Protein AF-A0A2V9Q3F1-F1 (afdb_monomer_lite)

Secondary structure (DSSP, 8-state):
---SEE--S-SPPPPGGGGTTT-HHHHHHHHHTTTTTSSEEHHHHHHHHHHHTTS-HHHHHHHHHHTT--HHHHHHHHHHHHHHHHHHHT-

pLDDT: mean 89.3, std 10.87, range [45.94, 98.5]

Structure (mmCIF, N/CA/C/O backbone):
data_AF-A0A2V9Q3F1-F1
#
_entry.id   AF-A0A2V9Q3F1-F1
#
loop_
_atom_site.group_PDB
_atom_site.id
_atom_site.type_symbol
_atom_site.label_atom_id
_atom_site.label_alt_id
_atom_site.label_comp_id
_atom_site.label_asym_id
_atom_site.label_entity_id
_atom_site.label_seq_id
_atom_site.pdbx_PDB_ins_code
_atom_site.Cartn_x
_atom_site.Cartn_y
_atom_site.Cartn_z
_atom_site.occupancy
_atom_site.B_iso_or_equiv
_atom_site.auth_seq_id
_atom_site.auth_comp_id
_atom_site.auth_asym_id
_atom_site.auth_atom_id
_atom_site.pdbx_PDB_model_num
ATOM 1 N N . MET A 1 1 ? 16.035 5.906 -20.712 1.00 45.94 1 MET A N 1
ATOM 2 C CA . MET A 1 1 ? 15.634 4.487 -20.745 1.00 45.94 1 MET A CA 1
ATOM 3 C C . MET A 1 1 ? 14.845 4.252 -19.473 1.00 45.94 1 MET A C 1
ATOM 5 O O . MET A 1 1 ? 15.420 4.439 -18.410 1.00 45.94 1 MET A O 1
ATOM 9 N N . HIS A 1 2 ? 13.529 4.051 -19.562 1.00 57.41 2 HIS A N 1
ATOM 10 C CA . HIS A 1 2 ? 12.736 3.722 -18.375 1.00 57.41 2 HIS A CA 1
ATOM 11 C C . HIS A 1 2 ? 13.048 2.273 -18.023 1.00 57.41 2 HIS A C 1
ATOM 13 O O . HIS A 1 2 ? 13.066 1.439 -18.921 1.00 57.41 2 HIS A O 1
ATOM 19 N N . ASP A 1 3 ? 13.364 2.011 -16.759 1.00 74.31 3 ASP A N 1
ATOM 20 C CA . ASP A 1 3 ? 13.565 0.649 -16.279 1.00 74.31 3 ASP A CA 1
ATOM 21 C C . ASP A 1 3 ? 12.255 -0.125 -16.485 1.00 74.31 3 ASP A C 1
ATOM 23 O O . ASP A 1 3 ? 11.186 0.332 -16.060 1.00 74.31 3 ASP A O 1
ATOM 27 N N . ASP A 1 4 ? 12.320 -1.252 -17.196 1.00 90.31 4 ASP A N 1
ATOM 28 C CA . ASP A 1 4 ? 11.141 -2.058 -17.546 1.00 90.31 4 ASP A CA 1
ATOM 29 C C . ASP A 1 4 ? 10.518 -2.724 -16.308 1.00 90.31 4 ASP A C 1
ATOM 31 O O . ASP A 1 4 ? 9.404 -3.254 -16.369 1.00 90.31 4 ASP A O 1
ATOM 35 N N . TYR A 1 5 ? 11.211 -2.650 -15.168 1.00 93.88 5 TYR A N 1
ATOM 36 C CA . TYR A 1 5 ? 10.850 -3.277 -13.909 1.00 93.88 5 TYR A CA 1
ATOM 37 C C . TYR A 1 5 ? 10.893 -2.288 -12.741 1.00 93.88 5 TYR A C 1
ATOM 39 O O . TYR A 1 5 ? 11.565 -1.258 -12.779 1.00 93.88 5 TYR A O 1
ATOM 47 N N . ILE A 1 6 ? 10.154 -2.610 -11.682 1.00 92.38 6 ILE A N 1
ATOM 48 C CA . ILE A 1 6 ? 10.193 -1.909 -10.402 1.00 92.38 6 ILE A CA 1
ATOM 49 C C . ILE A 1 6 ? 10.399 -2.896 -9.255 1.00 92.38 6 ILE A C 1
ATOM 51 O O . ILE A 1 6 ? 9.980 -4.054 -9.316 1.00 92.38 6 ILE A O 1
ATOM 55 N N . ASP A 1 7 ? 10.979 -2.384 -8.176 1.00 92.12 7 ASP A N 1
ATOM 56 C CA . ASP A 1 7 ? 11.125 -3.080 -6.906 1.00 92.12 7 ASP A CA 1
ATOM 57 C C . ASP A 1 7 ? 10.287 -2.376 -5.838 1.00 92.12 7 ASP A C 1
ATOM 59 O O . ASP A 1 7 ? 10.474 -1.192 -5.551 1.00 92.12 7 ASP A O 1
ATOM 63 N N . LEU A 1 8 ? 9.389 -3.117 -5.201 1.00 89.31 8 LEU A N 1
ATOM 64 C CA . LEU A 1 8 ? 8.655 -2.658 -4.033 1.00 89.31 8 LEU A CA 1
ATOM 65 C C . LEU A 1 8 ? 9.508 -2.816 -2.769 1.00 89.31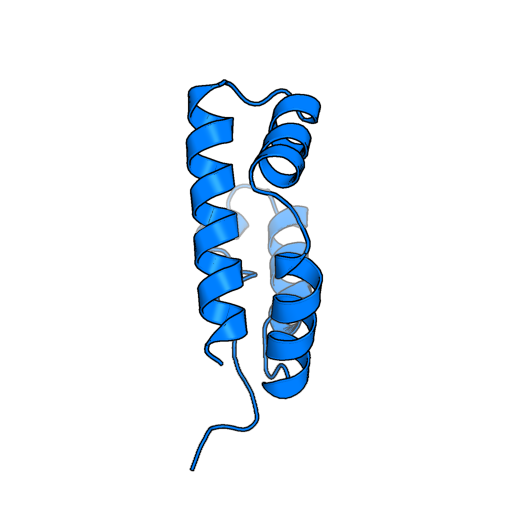 8 LEU A C 1
ATOM 67 O O . LEU A 1 8 ? 10.390 -3.669 -2.661 1.00 89.31 8 LEU A O 1
ATOM 71 N N . ASN A 1 9 ? 9.212 -1.985 -1.770 1.00 84.62 9 ASN A N 1
ATOM 72 C CA . ASN A 1 9 ? 9.899 -1.994 -0.475 1.00 84.62 9 ASN A CA 1
ATOM 73 C C . ASN A 1 9 ? 9.319 -3.035 0.512 1.00 84.62 9 ASN A C 1
ATOM 75 O O . ASN A 1 9 ? 9.630 -3.002 1.699 1.00 84.62 9 ASN A O 1
ATOM 79 N N . PHE A 1 10 ? 8.436 -3.926 0.051 1.00 82.06 10 PHE A N 1
ATOM 80 C CA . PHE A 1 10 ? 7.820 -4.982 0.856 1.00 82.06 10 PHE A CA 1
ATOM 81 C C . PHE A 1 10 ? 7.962 -6.337 0.144 1.00 82.06 10 PHE A C 1
ATOM 83 O O . PHE A 1 10 ? 7.782 -6.375 -1.073 1.00 82.06 10 PHE A O 1
ATOM 90 N N . PRO A 1 11 ? 8.239 -7.438 0.864 1.00 77.12 11 PRO A N 1
ATOM 91 C CA . PRO A 1 11 ? 8.500 -7.509 2.303 1.00 77.12 11 PRO A CA 1
ATOM 92 C C . PRO A 1 11 ? 9.905 -7.005 2.650 1.00 77.12 11 PRO A C 1
ATOM 94 O O . PRO A 1 11 ? 10.871 -7.236 1.918 1.00 77.12 11 PRO A O 1
ATOM 97 N N . LYS A 1 12 ? 10.021 -6.282 3.770 1.00 76.31 12 LYS A N 1
ATOM 98 C CA . LYS A 1 12 ? 11.321 -5.813 4.264 1.00 76.31 12 LYS A CA 1
ATOM 99 C C . LYS A 1 12 ? 12.114 -6.995 4.804 1.00 76.31 12 LYS A C 1
ATOM 101 O O . LYS A 1 12 ? 11.545 -7.919 5.375 1.00 76.31 12 LYS A O 1
ATOM 106 N N . CYS A 1 13 ? 13.433 -6.950 4.631 1.00 73.06 13 CYS A N 1
ATOM 107 C CA . CYS A 1 13 ? 14.306 -7.914 5.287 1.00 73.06 13 CYS A CA 1
ATOM 108 C C . CYS A 1 13 ? 14.126 -7.776 6.808 1.00 73.06 13 CYS A C 1
ATOM 110 O O . CYS A 1 13 ? 14.358 -6.670 7.308 1.00 73.06 13 CYS A O 1
ATOM 112 N N . PRO A 1 14 ? 13.724 -8.841 7.523 1.00 74.31 14 PRO A N 1
ATOM 113 C CA . PRO A 1 14 ? 13.643 -8.789 8.974 1.00 74.31 14 PRO A CA 1
ATOM 114 C C . PRO A 1 14 ? 15.045 -8.535 9.561 1.00 74.31 14 PRO A C 1
ATOM 116 O O . PRO A 1 14 ? 16.041 -9.017 8.996 1.00 74.31 14 PRO A O 1
ATOM 119 N N . PRO A 1 15 ? 15.167 -7.745 10.641 1.00 79.81 15 PRO A N 1
ATOM 120 C CA . PRO A 1 15 ? 16.422 -7.569 11.356 1.00 79.81 15 PRO A CA 1
ATOM 121 C C . PRO A 1 15 ? 16.880 -8.899 11.966 1.00 79.81 15 PRO A C 1
ATOM 123 O O . PRO A 1 15 ? 16.075 -9.723 12.387 1.00 79.81 15 PRO A O 1
ATOM 126 N N . LEU A 1 16 ? 18.198 -9.099 12.062 1.00 77.75 16 LEU A N 1
ATOM 127 C CA . LEU A 1 16 ? 18.762 -10.324 12.645 1.00 77.75 16 LEU A CA 1
ATOM 128 C C . LEU A 1 16 ? 18.378 -10.528 14.121 1.00 77.75 16 LEU A C 1
ATOM 130 O O . LEU A 1 16 ? 18.481 -11.647 14.603 1.00 77.75 16 LEU A O 1
ATOM 134 N N . SER A 1 17 ? 17.932 -9.488 14.835 1.00 75.81 17 SER A N 1
ATOM 135 C CA . SER A 1 17 ? 17.452 -9.596 16.219 1.00 75.81 17 SER A CA 1
ATOM 136 C C . SER A 1 17 ? 16.209 -10.480 16.356 1.00 75.81 17 SER A C 1
ATOM 138 O O . SER A 1 17 ? 16.146 -11.258 17.301 1.00 75.81 17 SER A O 1
ATOM 140 N N . GLU A 1 18 ? 15.282 -10.445 15.390 1.00 70.00 18 GLU A N 1
ATOM 141 C CA . GLU A 1 18 ? 14.058 -11.273 15.396 1.00 70.00 18 GLU A CA 1
ATOM 142 C C . GLU A 1 18 ? 14.374 -12.781 15.398 1.00 70.00 18 GLU A C 1
ATOM 144 O O . GLU A 1 18 ? 13.619 -13.586 15.938 1.00 70.00 18 GLU A O 1
ATOM 149 N N . LEU A 1 19 ? 15.536 -13.178 14.863 1.00 67.69 19 LEU A N 1
ATOM 150 C CA . LEU A 1 19 ? 16.033 -14.556 14.920 1.00 67.69 19 LEU A CA 1
ATOM 151 C C . LEU A 1 19 ? 16.258 -15.033 16.371 1.00 67.69 19 LEU A C 1
ATOM 153 O O . LEU A 1 19 ? 16.087 -16.210 16.676 1.00 67.69 19 LEU A O 1
ATOM 157 N N . PHE A 1 20 ? 16.650 -14.126 17.269 1.00 70.06 20 PHE A N 1
ATOM 158 C CA . PHE A 1 20 ? 16.995 -14.440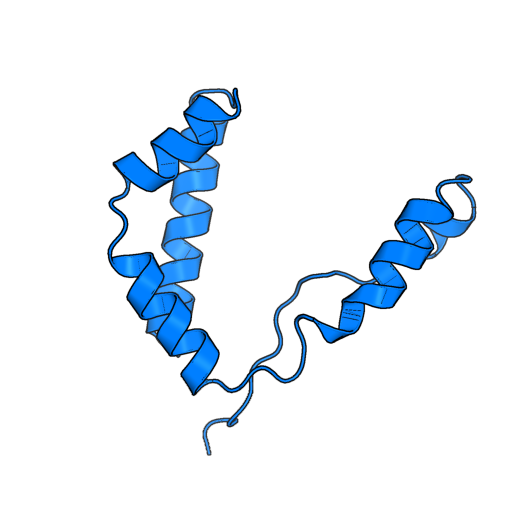 18.658 1.00 70.06 20 PHE A CA 1
ATOM 159 C C . PHE A 1 20 ? 15.802 -14.335 19.621 1.00 70.06 20 PHE A C 1
ATOM 161 O O . PHE A 1 20 ? 15.881 -14.850 20.734 1.00 70.06 20 PHE A O 1
ATOM 168 N N . GLU A 1 21 ? 14.687 -13.735 19.195 1.00 72.44 21 GLU A N 1
ATOM 169 C CA . GLU A 1 21 ? 13.465 -13.545 19.999 1.00 72.44 21 GLU A CA 1
ATOM 170 C C . GLU A 1 21 ? 12.506 -14.754 19.955 1.00 72.44 21 GLU A C 1
ATOM 172 O O . GLU A 1 21 ? 11.377 -14.687 20.428 1.00 72.44 21 GLU A O 1
ATOM 177 N N . PHE A 1 22 ? 12.960 -15.895 19.425 1.00 65.81 22 PHE A N 1
ATOM 178 C CA . PHE A 1 22 ? 12.180 -17.128 19.239 1.00 65.81 22 PHE A CA 1
ATOM 179 C C . PHE A 1 22 ? 10.980 -17.022 18.273 1.00 65.81 22 PHE A C 1
ATOM 181 O O . PHE A 1 22 ? 10.244 -17.997 18.107 1.00 65.81 22 PHE A O 1
ATOM 188 N N . GLU A 1 23 ? 10.848 -15.925 17.520 1.00 67.62 23 GLU A N 1
ATOM 189 C CA . GLU A 1 23 ? 9.863 -15.743 16.438 1.00 67.62 23 GLU A CA 1
ATOM 190 C C . GLU A 1 23 ? 10.280 -16.401 15.102 1.00 67.62 23 GLU A C 1
ATOM 192 O O . GLU A 1 23 ? 10.030 -15.896 14.005 1.00 67.62 23 GLU A O 1
ATOM 197 N N . TRP A 1 24 ? 10.913 -17.575 15.165 1.00 75.19 24 TRP A N 1
ATOM 198 C CA . TRP A 1 24 ? 11.520 -18.256 14.013 1.00 75.19 24 TRP A CA 1
ATOM 199 C C . TRP A 1 24 ? 10.561 -18.462 12.834 1.00 75.19 24 TRP A C 1
ATOM 201 O O . TRP A 1 24 ? 10.954 -18.314 11.676 1.00 75.19 24 TRP A O 1
ATOM 211 N N . GLY A 1 25 ? 9.296 -18.789 13.122 1.00 78.62 25 GLY A N 1
ATOM 212 C CA . GLY A 1 25 ? 8.277 -19.000 12.094 1.00 78.62 25 GLY A CA 1
ATOM 213 C C . GLY A 1 25 ? 8.019 -17.746 11.258 1.00 78.62 25 GLY A C 1
ATOM 214 O O . GLY A 1 25 ? 8.006 -17.817 10.030 1.00 78.62 25 GLY A O 1
ATOM 215 N N . PHE A 1 26 ? 7.878 -16.592 11.914 1.00 76.06 26 PHE A N 1
ATOM 216 C CA . PHE A 1 26 ? 7.680 -15.309 11.2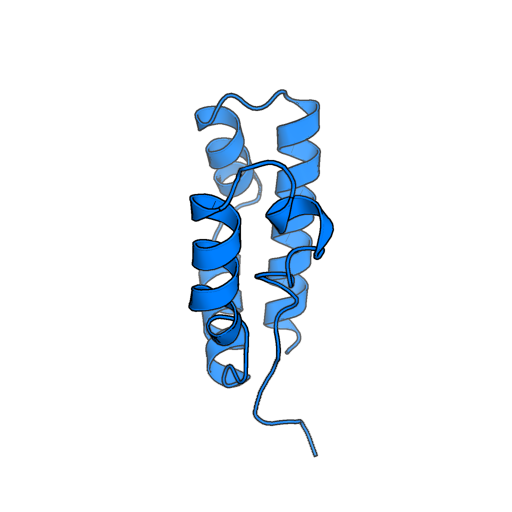44 1.00 76.06 26 PHE A CA 1
ATOM 217 C C . PHE A 1 26 ? 8.935 -14.892 10.469 1.00 76.06 26 PHE A C 1
ATOM 219 O O . PHE A 1 26 ? 8.844 -14.556 9.288 1.00 76.06 26 PHE A O 1
ATOM 226 N N . PHE A 1 27 ? 10.115 -15.020 11.082 1.00 79.38 27 PHE A N 1
ATOM 227 C CA . PHE A 1 27 ? 11.388 -14.671 10.453 1.00 79.38 27 PHE A CA 1
ATOM 228 C C . PHE A 1 27 ? 11.632 -15.442 9.142 1.00 79.38 27 PHE A C 1
ATOM 230 O O . PHE A 1 27 ? 11.877 -14.841 8.089 1.00 79.38 27 PHE A O 1
ATOM 237 N N . PHE A 1 28 ? 11.524 -16.777 9.165 1.00 83.12 28 PHE A N 1
ATOM 238 C CA . PHE A 1 28 ? 11.736 -17.593 7.965 1.00 83.12 28 PHE A CA 1
ATOM 239 C C . PHE A 1 28 ? 10.627 -17.408 6.924 1.00 83.12 28 PHE A C 1
ATOM 241 O O . PHE A 1 28 ? 10.925 -17.404 5.726 1.00 83.12 28 PHE A O 1
ATOM 248 N N . HIS A 1 29 ? 9.377 -17.187 7.349 1.00 81.81 29 HIS A N 1
ATOM 249 C CA . HIS A 1 29 ? 8.299 -16.820 6.433 1.00 81.81 29 HIS A CA 1
ATOM 250 C C . HIS A 1 29 ? 8.652 -15.538 5.671 1.00 81.81 29 HIS A C 1
ATOM 252 O O . HIS A 1 29 ? 8.651 -15.543 4.440 1.00 81.81 29 HIS A O 1
ATOM 258 N N . GLN A 1 30 ? 9.036 -14.471 6.380 1.00 83.06 30 GLN A N 1
ATOM 259 C CA . GLN A 1 30 ? 9.409 -13.194 5.769 1.00 83.06 30 GLN A CA 1
ATOM 260 C C . GLN A 1 30 ? 10.585 -13.347 4.803 1.00 83.06 30 GLN A C 1
ATOM 262 O O . GLN A 1 30 ? 10.531 -12.798 3.704 1.00 83.06 30 GLN A O 1
ATOM 267 N N . LEU A 1 31 ? 11.608 -14.141 5.152 1.00 83.06 31 LEU A N 1
ATOM 268 C CA . LEU A 1 31 ? 12.712 -14.457 4.241 1.00 83.06 31 LEU A CA 1
ATOM 269 C C . LEU A 1 31 ? 12.238 -15.152 2.957 1.00 83.06 31 LEU A C 1
ATOM 271 O O . LEU A 1 31 ? 12.694 -14.789 1.870 1.00 83.06 31 LEU A O 1
ATOM 275 N N . SER A 1 32 ? 11.317 -16.111 3.070 1.00 85.62 32 SER A N 1
ATOM 276 C CA . SER A 1 32 ? 10.820 -16.892 1.932 1.00 85.62 32 SER A CA 1
ATOM 277 C C . SER A 1 32 ? 10.012 -16.069 0.924 1.00 85.62 32 SER A C 1
ATOM 279 O O . SER A 1 32 ? 9.997 -16.410 -0.255 1.00 85.62 32 SER A O 1
ATOM 281 N N . ILE A 1 33 ? 9.392 -14.961 1.352 1.00 89.00 33 ILE A N 1
ATOM 282 C CA . ILE A 1 33 ? 8.556 -14.106 0.493 1.00 89.00 33 ILE A CA 1
ATOM 283 C C . ILE A 1 33 ? 9.269 -12.842 -0.014 1.00 89.00 33 ILE A C 1
ATOM 285 O O . ILE A 1 33 ? 8.664 -12.040 -0.723 1.00 89.00 33 ILE A O 1
ATOM 289 N N . ARG A 1 34 ? 10.564 -12.648 0.287 1.00 84.50 34 ARG A N 1
ATOM 290 C CA . ARG A 1 34 ? 11.347 -11.454 -0.125 1.00 84.50 34 ARG A CA 1
ATOM 291 C C . ARG A 1 34 ? 11.338 -11.181 -1.622 1.00 84.50 34 ARG A C 1
ATOM 293 O O . ARG A 1 34 ? 11.490 -10.035 -2.032 1.00 84.50 34 ARG A O 1
ATOM 300 N N . TRP A 1 35 ? 11.190 -12.226 -2.425 1.00 86.75 35 TRP A N 1
ATOM 301 C CA . TRP A 1 35 ? 11.171 -12.128 -3.878 1.00 86.75 35 TRP A CA 1
ATOM 302 C C . TRP A 1 35 ? 9.860 -11.538 -4.420 1.00 86.75 35 TRP A C 1
ATOM 304 O O . TRP A 1 35 ? 9.865 -10.997 -5.517 1.00 86.75 35 TRP A O 1
ATOM 314 N N . VAL A 1 36 ? 8.756 -11.588 -3.663 1.00 88.81 36 VAL A N 1
ATOM 315 C CA . VAL A 1 36 ? 7.409 -11.231 -4.151 1.00 88.81 36 VAL A CA 1
ATOM 316 C C . VAL A 1 36 ? 7.317 -9.771 -4.602 1.00 88.81 36 VAL A C 1
ATOM 318 O O . VAL A 1 36 ? 6.600 -9.456 -5.546 1.00 88.81 36 VAL A O 1
ATOM 321 N N . GLY A 1 37 ? 8.052 -8.872 -3.946 1.00 88.69 37 GLY A N 1
ATOM 322 C CA . GLY A 1 37 ? 8.083 -7.450 -4.291 1.00 88.69 37 GLY A CA 1
ATOM 323 C C . GLY A 1 37 ? 9.147 -7.061 -5.316 1.00 88.69 37 GLY A C 1
ATOM 324 O O . GLY A 1 37 ? 9.352 -5.868 -5.523 1.00 88.69 37 GLY A O 1
ATOM 325 N N . LYS A 1 38 ? 9.884 -8.014 -5.893 1.00 91.31 38 LYS A N 1
ATOM 326 C CA . LYS A 1 38 ? 11.081 -7.745 -6.697 1.00 91.31 38 LYS A CA 1
ATOM 327 C C . LYS A 1 38 ? 10.856 -8.008 -8.175 1.00 91.31 38 LYS A C 1
ATOM 329 O O . LYS A 1 38 ? 10.150 -8.941 -8.538 1.00 91.31 38 LYS A O 1
ATOM 334 N N . HIS A 1 39 ? 11.510 -7.202 -9.010 1.00 92.62 39 HIS A N 1
ATOM 335 C CA . HIS A 1 39 ? 11.540 -7.359 -10.462 1.00 92.62 39 HIS A CA 1
ATOM 336 C C . HIS A 1 39 ? 10.137 -7.446 -11.092 1.00 92.62 39 HIS A C 1
ATOM 338 O O . HIS A 1 39 ? 9.854 -8.295 -11.936 1.00 92.62 39 HIS A O 1
ATOM 344 N N . ILE A 1 40 ? 9.235 -6.562 -10.662 1.00 93.00 40 ILE A N 1
ATOM 345 C CA . ILE A 1 40 ? 7.857 -6.516 -11.156 1.00 93.00 40 ILE A CA 1
ATOM 346 C C . ILE A 1 40 ? 7.831 -5.708 -12.454 1.00 93.00 40 ILE A C 1
ATOM 348 O O . ILE A 1 40 ? 8.285 -4.561 -12.433 1.00 93.00 40 ILE A O 1
ATOM 352 N N . PRO A 1 41 ? 7.278 -6.226 -13.567 1.00 95.12 41 PRO A N 1
ATOM 353 C CA . PRO A 1 41 ? 7.155 -5.451 -14.793 1.00 95.12 41 PRO A CA 1
ATOM 354 C C . PRO A 1 41 ? 6.397 -4.148 -14.540 1.00 95.12 41 PRO A C 1
ATOM 356 O O . PRO A 1 41 ? 5.291 -4.138 -13.994 1.00 95.12 41 PRO A O 1
ATOM 359 N N . ARG A 1 42 ? 6.965 -3.023 -14.975 1.00 94.81 42 ARG A N 1
ATOM 360 C CA . ARG A 1 42 ? 6.406 -1.689 -14.725 1.00 94.81 42 ARG A CA 1
ATOM 361 C C . ARG A 1 42 ? 4.988 -1.543 -15.283 1.00 94.81 42 ARG A C 1
ATOM 363 O O . ARG A 1 42 ? 4.140 -0.891 -14.675 1.00 94.81 42 ARG A O 1
ATOM 370 N N . ARG A 1 43 ? 4.710 -2.213 -16.406 1.00 95.06 43 ARG A N 1
ATOM 371 C CA . ARG A 1 43 ? 3.371 -2.300 -17.009 1.00 95.06 43 ARG A CA 1
ATOM 372 C C . ARG A 1 43 ? 2.352 -2.986 -16.089 1.00 95.06 43 ARG A C 1
ATOM 374 O O . ARG A 1 43 ? 1.217 -2.529 -16.017 1.00 95.06 43 ARG A O 1
ATOM 381 N N . ASP A 1 44 ? 2.760 -4.030 -15.366 1.00 95.56 44 ASP A N 1
ATOM 382 C CA . ASP A 1 44 ? 1.876 -4.811 -14.498 1.00 95.56 44 ASP A CA 1
ATOM 383 C C . ASP A 1 44 ? 1.575 -4.001 -13.229 1.00 95.56 44 ASP A C 1
ATOM 385 O O . ASP A 1 44 ? 0.425 -3.902 -12.802 1.00 95.56 44 ASP A O 1
ATOM 389 N N . ALA A 1 45 ? 2.587 -3.314 -12.686 1.00 94.81 45 ALA A N 1
ATOM 390 C CA . ALA A 1 45 ? 2.412 -2.385 -11.571 1.00 94.81 45 ALA A CA 1
ATOM 391 C C . ALA A 1 45 ? 1.458 -1.227 -11.919 1.00 94.81 45 ALA A C 1
ATOM 393 O O . ALA A 1 45 ? 0.562 -0.896 -11.138 1.00 94.81 45 ALA A O 1
ATOM 394 N N . LYS A 1 46 ? 1.605 -0.643 -13.115 1.00 95.38 46 LYS A N 1
ATOM 395 C CA . LYS A 1 46 ? 0.698 0.397 -13.617 1.00 95.38 46 LYS A CA 1
ATOM 396 C C . LYS A 1 46 ? -0.720 -0.129 -13.844 1.00 95.38 46 LYS A C 1
ATOM 398 O O . LYS A 1 46 ? -1.683 0.562 -13.523 1.00 95.38 46 LYS A O 1
ATOM 403 N N . TRP A 1 47 ? -0.856 -1.346 -14.370 1.00 96.25 47 TRP A N 1
ATOM 404 C CA . TRP A 1 47 ? -2.149 -2.006 -14.560 1.00 96.25 47 TRP A CA 1
ATOM 405 C C . TRP A 1 47 ? -2.888 -2.214 -13.233 1.00 96.25 47 TRP A C 1
ATOM 407 O O . TRP A 1 47 ? -4.068 -1.890 -13.129 1.00 96.25 47 TRP A O 1
ATOM 417 N N . ILE A 1 48 ? -2.195 -2.653 -12.180 1.00 96.31 48 ILE A N 1
ATOM 418 C CA . ILE A 1 48 ? -2.797 -2.722 -10.842 1.00 96.31 48 ILE A CA 1
ATOM 419 C C . ILE A 1 48 ? -3.198 -1.327 -10.344 1.00 96.31 48 ILE A C 1
ATOM 421 O O . ILE A 1 48 ? -4.299 -1.157 -9.822 1.00 96.31 48 ILE A O 1
ATOM 425 N N . GLY A 1 49 ? -2.357 -0.309 -10.553 1.00 95.81 49 GLY A N 1
ATOM 426 C CA . GLY A 1 49 ? -2.682 1.080 -10.214 1.00 95.81 49 GLY A CA 1
ATOM 427 C C . GLY A 1 49 ? -3.968 1.595 -10.875 1.00 95.81 49 GLY A C 1
ATOM 428 O O . GLY A 1 49 ? -4.743 2.303 -10.226 1.00 95.81 49 GLY A O 1
ATOM 429 N N . SER A 1 50 ? -4.228 1.211 -12.129 1.00 96.88 50 SER A N 1
ATOM 430 C CA . SER A 1 50 ? -5.427 1.626 -12.871 1.00 96.88 50 SER A CA 1
ATOM 431 C C . SER A 1 50 ? -6.690 0.850 -12.487 1.00 96.88 50 SER A C 1
ATOM 433 O O . SER A 1 50 ? -7.799 1.370 -12.604 1.00 96.88 50 SER A O 1
ATOM 435 N N . LEU A 1 51 ? -6.549 -0.381 -11.993 1.00 97.62 51 LEU A N 1
ATOM 436 C CA . LEU A 1 51 ? -7.657 -1.111 -11.377 1.00 97.62 51 LEU A CA 1
ATOM 437 C C . LEU A 1 51 ? -8.024 -0.503 -10.021 1.00 97.62 51 LEU A C 1
ATOM 439 O O . LEU A 1 51 ? -9.192 -0.223 -9.760 1.00 97.62 51 LEU A O 1
ATOM 443 N N . LEU A 1 52 ? -7.024 -0.246 -9.176 1.00 96.88 52 LEU A N 1
ATOM 444 C CA . LEU A 1 52 ? -7.236 0.294 -7.834 1.00 96.88 52 LEU A CA 1
ATOM 445 C C . LEU A 1 52 ? -7.779 1.729 -7.842 1.00 96.88 52 LEU A C 1
ATOM 447 O O . LEU A 1 52 ? -8.509 2.101 -6.927 1.00 96.88 52 LEU A O 1
ATOM 451 N N . SER A 1 53 ? -7.478 2.532 -8.866 1.00 95.94 53 SER A N 1
ATOM 452 C CA . SER A 1 53 ? -7.989 3.908 -8.979 1.00 95.94 53 SER A CA 1
ATOM 453 C C . SER A 1 53 ? -9.498 4.005 -9.211 1.00 95.94 53 SER A C 1
ATOM 455 O O . SER A 1 53 ? -10.062 5.088 -9.070 1.00 95.94 53 SER A O 1
ATOM 457 N N . GLN A 1 54 ? -10.165 2.891 -9.526 1.00 97.31 54 GLN A N 1
ATOM 458 C CA . GLN A 1 54 ? -11.624 2.827 -9.636 1.00 97.31 54 GLN A CA 1
ATOM 459 C C . GLN A 1 54 ? -12.310 2.821 -8.263 1.00 97.31 54 GLN A C 1
ATOM 461 O O . GLN A 1 54 ? -13.508 3.092 -8.170 1.00 97.31 54 GLN A O 1
ATOM 466 N N . LEU A 1 55 ? -11.567 2.521 -7.193 1.00 97.06 55 LEU A N 1
ATOM 467 C CA . LEU A 1 55 ? -12.083 2.564 -5.832 1.00 97.06 55 LEU A CA 1
ATOM 468 C C . LEU A 1 55 ? -12.236 4.012 -5.370 1.00 97.06 55 LEU A C 1
ATOM 470 O O . LEU A 1 55 ? -11.316 4.827 -5.444 1.00 97.06 55 LEU A O 1
ATOM 474 N N . THR A 1 56 ? -13.404 4.323 -4.821 1.00 96.75 56 THR A N 1
ATOM 475 C CA . THR A 1 56 ? -13.638 5.612 -4.171 1.00 96.75 56 THR A CA 1
ATOM 476 C C . THR A 1 56 ? -12.923 5.671 -2.820 1.00 96.75 56 THR A C 1
ATOM 478 O O . THR A 1 56 ? -12.761 4.658 -2.137 1.00 96.75 56 THR A O 1
ATOM 481 N N . ILE A 1 57 ? -12.578 6.885 -2.378 1.00 96.69 57 ILE A N 1
ATOM 482 C CA . ILE A 1 57 ? -12.016 7.151 -1.039 1.00 96.69 57 ILE A CA 1
ATOM 483 C C . ILE A 1 57 ? -12.855 6.473 0.055 1.00 96.69 57 ILE A C 1
ATOM 485 O O . ILE A 1 57 ? -12.316 5.866 0.977 1.00 96.69 57 ILE A O 1
ATOM 489 N N . LYS A 1 58 ? -14.187 6.526 -0.083 1.00 97.44 58 LYS A N 1
ATOM 490 C CA . LYS A 1 58 ? -15.120 5.897 0.851 1.00 97.44 58 LYS A CA 1
ATOM 491 C C . LYS A 1 58 ? -14.981 4.374 0.870 1.00 97.44 58 LYS A C 1
ATOM 493 O O . LYS A 1 58 ? -14.900 3.816 1.952 1.00 97.44 58 LYS A O 1
ATOM 498 N N . GLN A 1 59 ? -14.906 3.708 -0.285 1.00 98.00 59 GLN A N 1
ATOM 499 C CA . GLN A 1 59 ? -14.743 2.246 -0.345 1.00 98.00 59 GLN A CA 1
ATOM 500 C C . GLN A 1 59 ? -13.434 1.779 0.302 1.00 98.00 59 GLN A C 1
ATOM 502 O O . GLN A 1 59 ? -13.427 0.773 1.006 1.00 98.00 59 GLN A O 1
ATOM 507 N N . ILE A 1 60 ? -12.345 2.526 0.104 1.00 97.69 60 ILE A N 1
ATOM 508 C CA . ILE A 1 60 ? -11.058 2.235 0.749 1.00 97.69 60 ILE A CA 1
ATOM 509 C C . ILE A 1 60 ? -11.183 2.393 2.272 1.00 97.69 60 ILE A C 1
ATOM 511 O O . ILE A 1 60 ? -10.795 1.497 3.018 1.00 97.69 60 ILE A O 1
ATOM 515 N N . GLY A 1 61 ? -11.780 3.491 2.744 1.00 98.12 61 GLY A N 1
ATOM 516 C CA . GLY A 1 61 ? -11.994 3.713 4.176 1.00 98.12 61 GLY A CA 1
ATOM 517 C C . GLY A 1 61 ? -12.961 2.719 4.818 1.00 98.12 61 GLY A C 1
ATOM 518 O O . GLY A 1 61 ? -12.766 2.315 5.964 1.00 98.12 61 GLY A O 1
ATOM 519 N N . ASP A 1 62 ? -13.978 2.276 4.082 1.00 98.25 62 ASP A N 1
ATOM 520 C CA . ASP A 1 62 ? -14.947 1.286 4.548 1.00 98.25 62 ASP A CA 1
ATOM 521 C C . ASP A 1 62 ? -14.273 -0.072 4.811 1.00 98.25 62 ASP A C 1
ATOM 523 O O . ASP A 1 62 ? -14.640 -0.740 5.777 1.00 98.25 62 ASP A O 1
ATOM 527 N N . ALA A 1 63 ? -13.243 -0.447 4.040 1.00 97.75 63 ALA A N 1
ATOM 528 C CA . ALA A 1 63 ? -12.458 -1.657 4.295 1.00 97.75 63 ALA A CA 1
ATOM 529 C C . ALA A 1 63 ? -11.725 -1.597 5.648 1.00 97.75 63 ALA A C 1
ATOM 531 O O . ALA A 1 63 ? -11.793 -2.544 6.431 1.00 97.75 63 ALA A O 1
ATOM 532 N N . PHE A 1 64 ? -11.089 -0.464 5.971 1.00 98.12 64 PHE A N 1
ATOM 533 C CA . PHE A 1 64 ? -10.450 -0.272 7.277 1.00 98.12 64 PHE A CA 1
ATOM 534 C C . PHE A 1 64 ? -11.482 -0.194 8.411 1.00 98.12 64 PHE A C 1
ATOM 536 O O . PHE A 1 64 ? -11.295 -0.792 9.468 1.00 98.12 64 PHE A O 1
ATOM 543 N N . ARG A 1 65 ? -12.623 0.470 8.198 1.00 97.88 65 ARG A N 1
ATOM 544 C CA . ARG A 1 65 ? -13.685 0.507 9.213 1.00 97.88 65 ARG A CA 1
ATOM 545 C C . ARG A 1 65 ? -14.224 -0.891 9.515 1.00 97.88 65 ARG A C 1
ATOM 547 O O . ARG A 1 65 ? -14.416 -1.228 10.678 1.00 97.88 65 ARG A O 1
ATOM 554 N N . ALA A 1 66 ? -14.445 -1.705 8.483 1.00 98.12 66 ALA A N 1
ATOM 555 C CA . ALA A 1 66 ? -14.906 -3.082 8.634 1.00 98.12 66 ALA A CA 1
ATOM 556 C C . ALA A 1 66 ? -13.893 -3.965 9.383 1.00 98.12 66 ALA A C 1
ATOM 558 O O . ALA A 1 66 ? -14.294 -4.892 10.080 1.00 98.12 66 ALA A O 1
ATOM 559 N N . ALA A 1 67 ? -12.599 -3.648 9.287 1.00 97.00 67 ALA A N 1
ATOM 560 C CA . ALA A 1 67 ? -11.536 -4.312 10.038 1.00 97.00 67 ALA A CA 1
ATOM 561 C C . ALA A 1 67 ? -11.402 -3.830 11.501 1.00 97.00 67 ALA A C 1
ATOM 563 O O . ALA A 1 67 ? -10.585 -4.373 12.240 1.00 97.00 67 ALA A O 1
ATOM 564 N N . GLY A 1 68 ? -12.201 -2.849 11.940 1.00 97.56 68 GLY A N 1
ATOM 565 C CA . GLY A 1 68 ? -12.245 -2.396 13.335 1.00 97.56 68 GLY A CA 1
ATOM 566 C C . GLY A 1 68 ? -11.220 -1.321 13.714 1.00 97.56 68 GLY A C 1
ATOM 567 O O . GLY A 1 68 ? -11.036 -1.066 14.902 1.00 97.56 68 GLY A O 1
ATOM 568 N N . TYR A 1 69 ? -10.570 -0.677 12.739 1.00 97.75 69 TYR A N 1
ATOM 569 C CA . TYR A 1 69 ? -9.658 0.442 12.999 1.00 97.75 69 TYR A CA 1
ATOM 570 C C . TYR A 1 69 ? -10.397 1.673 13.548 1.00 97.75 69 TYR A C 1
ATOM 572 O O . TYR A 1 69 ? -11.560 1.928 13.215 1.00 97.75 69 TYR A O 1
ATOM 580 N N . SER A 1 70 ? -9.709 2.473 14.366 1.00 98.25 70 SER A N 1
ATOM 581 C CA . SER A 1 70 ? -10.247 3.733 14.888 1.00 98.25 70 SER A CA 1
ATOM 582 C C . SER A 1 70 ? -10.481 4.760 13.767 1.00 98.25 70 SER A C 1
ATOM 584 O O . SER A 1 70 ? -9.851 4.681 12.711 1.00 98.25 70 SER A O 1
ATOM 586 N N . PRO A 1 71 ? -11.343 5.777 13.965 1.00 98.00 71 PRO A N 1
ATOM 587 C CA . PRO A 1 71 ? -11.607 6.781 12.931 1.00 98.00 71 PRO A CA 1
ATOM 588 C C . PRO A 1 71 ? -10.347 7.491 12.411 1.00 98.00 71 PRO A C 1
ATOM 590 O O . PRO A 1 71 ? -10.226 7.713 11.209 1.00 98.00 71 PRO A O 1
ATOM 593 N N . ALA A 1 72 ? -9.397 7.791 13.303 1.00 98.00 72 ALA A N 1
ATOM 594 C CA . ALA A 1 72 ? -8.131 8.426 12.941 1.00 98.00 72 ALA A CA 1
ATOM 595 C C . ALA A 1 72 ? -7.235 7.497 12.102 1.00 98.00 72 ALA A C 1
ATOM 597 O O . ALA A 1 72 ? -6.632 7.934 11.123 1.00 98.00 72 ALA A O 1
ATOM 598 N N . GLU A 1 73 ? -7.175 6.206 12.443 1.00 98.19 73 GLU A N 1
ATOM 599 C CA . GLU A 1 73 ? -6.434 5.207 11.663 1.00 98.19 73 GLU A CA 1
ATOM 600 C C . GLU A 1 73 ? -7.069 4.975 10.292 1.00 98.19 73 GLU A C 1
ATOM 602 O O . GLU A 1 73 ? -6.358 4.915 9.292 1.00 98.19 73 GLU A O 1
ATOM 607 N N . VAL A 1 74 ? -8.403 4.905 10.220 1.00 98.50 74 VAL A N 1
ATOM 608 C CA . VAL A 1 74 ? -9.130 4.781 8.949 1.00 98.50 74 VAL A CA 1
ATOM 609 C C . VAL A 1 74 ? -8.770 5.936 8.022 1.00 98.50 74 VAL A C 1
ATOM 611 O O . VAL A 1 74 ? -8.452 5.700 6.857 1.00 98.50 74 VAL A O 1
ATOM 614 N N . GLU A 1 75 ? -8.787 7.174 8.516 1.00 97.88 75 GLU A N 1
ATOM 615 C CA . GLU A 1 75 ? -8.407 8.344 7.724 1.00 97.88 75 GLU A CA 1
ATOM 616 C C . GLU A 1 75 ? -6.947 8.256 7.258 1.00 97.88 75 GLU A C 1
ATOM 618 O O . GLU A 1 75 ? -6.676 8.338 6.056 1.00 97.88 75 GLU A O 1
ATOM 623 N N . ALA A 1 76 ? -6.016 8.007 8.183 1.00 98.12 76 ALA A N 1
ATOM 624 C CA . ALA A 1 76 ? -4.589 7.933 7.884 1.00 98.12 76 ALA A CA 1
ATOM 625 C C . ALA A 1 76 ? -4.259 6.839 6.853 1.00 98.12 76 ALA A C 1
ATOM 627 O O . A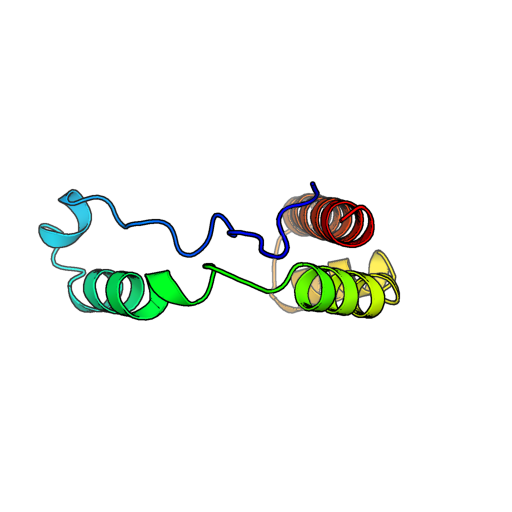LA A 1 76 ? -3.549 7.089 5.874 1.00 98.12 76 ALA A O 1
ATOM 628 N N . TYR A 1 77 ? -4.801 5.633 7.027 1.00 98.06 77 TYR A N 1
ATOM 629 C CA . TYR A 1 77 ? -4.545 4.509 6.126 1.00 98.06 77 TYR A CA 1
ATOM 630 C C . TYR A 1 77 ? -5.243 4.665 4.779 1.00 98.06 77 TYR A C 1
ATOM 632 O O . TYR A 1 77 ? -4.655 4.326 3.751 1.00 98.06 77 TYR A O 1
ATOM 640 N N . THR A 1 78 ? -6.438 5.260 4.746 1.00 98.25 78 THR A N 1
ATOM 641 C CA . THR A 1 78 ? -7.106 5.595 3.481 1.00 98.25 78 THR A CA 1
ATOM 642 C C . THR A 1 78 ? -6.246 6.542 2.651 1.00 98.25 78 THR A C 1
ATOM 644 O O . THR A 1 78 ? -6.019 6.286 1.467 1.00 98.25 78 THR A O 1
ATOM 647 N N . GLN A 1 79 ? -5.703 7.599 3.265 1.00 98.00 79 GLN A N 1
ATOM 648 C CA . GLN A 1 79 ? -4.819 8.537 2.566 1.00 98.00 79 GLN A CA 1
ATOM 649 C C . GLN A 1 79 ? -3.512 7.882 2.113 1.00 98.00 79 GLN A C 1
ATOM 651 O O . GLN A 1 79 ? -3.062 8.116 0.988 1.00 98.00 79 GLN A O 1
ATOM 656 N N . ALA A 1 80 ? -2.923 7.016 2.942 1.00 97.31 80 ALA A N 1
ATOM 657 C CA . ALA A 1 80 ? -1.726 6.270 2.569 1.00 97.31 80 ALA A CA 1
ATOM 658 C C . ALA A 1 80 ? -1.962 5.397 1.323 1.00 97.31 80 ALA A C 1
ATOM 660 O O . ALA A 1 80 ? -1.171 5.449 0.379 1.00 97.31 80 ALA A O 1
ATOM 661 N N . VAL A 1 81 ? -3.070 4.649 1.275 1.00 96.94 81 VAL A N 1
ATOM 662 C CA . VAL A 1 81 ? -3.425 3.807 0.120 1.00 96.94 81 VAL A CA 1
ATOM 663 C C . VAL A 1 81 ? -3.666 4.656 -1.129 1.00 96.94 81 VAL A C 1
ATOM 665 O O . VAL A 1 81 ? -3.116 4.349 -2.187 1.00 96.94 81 VAL A O 1
ATOM 668 N N . LEU A 1 82 ? -4.423 5.751 -1.018 1.00 97.38 82 LEU A N 1
ATOM 669 C CA . LEU A 1 82 ? -4.676 6.657 -2.145 1.00 97.38 82 LEU A CA 1
ATOM 670 C C . LEU A 1 82 ? -3.383 7.223 -2.735 1.00 97.38 82 LEU A C 1
ATOM 672 O O . LEU A 1 82 ? -3.214 7.232 -3.955 1.00 97.38 82 LEU A O 1
ATOM 676 N N . SER A 1 83 ? -2.452 7.648 -1.880 1.00 96.94 83 SER A N 1
ATOM 677 C CA . SER A 1 83 ? -1.143 8.143 -2.309 1.00 96.94 83 SER A CA 1
ATOM 678 C C . SER A 1 83 ? -0.370 7.083 -3.103 1.00 96.94 83 SER A C 1
ATOM 680 O O . SER A 1 83 ? 0.109 7.352 -4.206 1.00 96.94 83 SER A O 1
ATOM 682 N N . ARG A 1 84 ? -0.339 5.834 -2.617 1.00 95.69 84 ARG A N 1
ATOM 683 C CA . ARG A 1 84 ? 0.306 4.713 -3.323 1.00 95.69 84 ARG A CA 1
ATOM 684 C C . ARG A 1 84 ? -0.353 4.400 -4.667 1.00 95.69 84 ARG A C 1
ATOM 686 O O . ARG A 1 84 ? 0.353 4.167 -5.643 1.00 95.69 84 ARG A O 1
ATOM 693 N N . ILE A 1 85 ? -1.683 4.446 -4.758 1.00 96.62 85 ILE A N 1
ATOM 694 C CA . ILE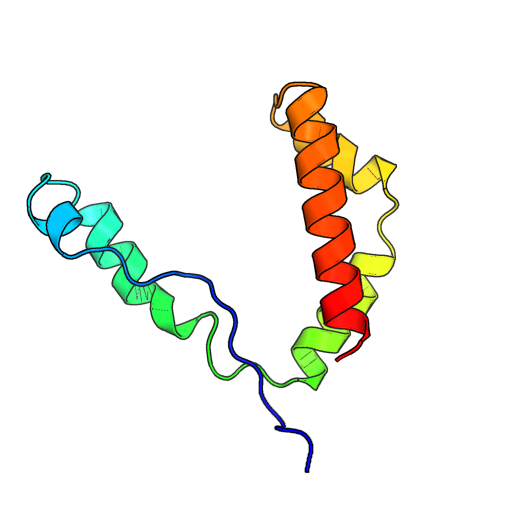 A 1 85 ? -2.400 4.263 -6.032 1.00 96.62 85 ILE A CA 1
ATOM 695 C C . ILE A 1 85 ? -2.003 5.355 -7.036 1.00 96.62 85 ILE A C 1
ATOM 697 O O . ILE A 1 85 ? -1.798 5.072 -8.218 1.00 96.62 85 ILE A O 1
ATOM 701 N N . GLN A 1 86 ? -1.860 6.607 -6.590 1.00 96.12 86 GLN A N 1
ATOM 702 C CA . GLN A 1 86 ? -1.397 7.689 -7.462 1.00 96.12 86 GLN A CA 1
ATOM 703 C C . GLN A 1 86 ? 0.053 7.493 -7.914 1.00 96.12 86 GLN A C 1
ATOM 705 O O . GLN A 1 86 ? 0.358 7.747 -9.076 1.00 96.12 86 GLN A O 1
ATOM 710 N N . GLU A 1 87 ? 0.939 7.036 -7.028 1.00 95.06 87 GLU A N 1
ATOM 711 C CA . GLU A 1 87 ? 2.323 6.693 -7.380 1.00 95.06 87 GLU A CA 1
ATOM 712 C C . GLU A 1 87 ? 2.370 5.603 -8.459 1.00 95.06 87 GLU A C 1
ATOM 714 O O . GLU A 1 87 ? 3.050 5.785 -9.467 1.00 95.06 87 GLU A O 1
ATOM 719 N N . LEU A 1 88 ? 1.581 4.530 -8.311 1.00 95.06 88 LEU A N 1
ATOM 720 C CA . LEU A 1 88 ? 1.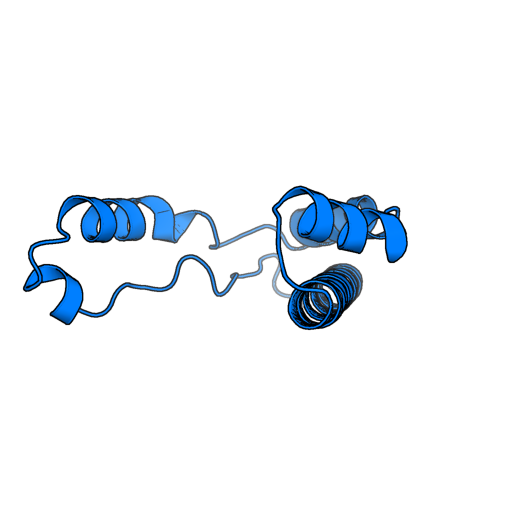486 3.451 -9.302 1.00 95.06 88 LEU A CA 1
ATOM 721 C C . LEU A 1 88 ? 0.958 3.935 -10.661 1.00 95.06 88 LEU A C 1
ATOM 723 O O . LEU A 1 88 ? 1.459 3.520 -11.702 1.00 95.06 88 LEU A O 1
ATOM 727 N N . ASN A 1 89 ? -0.024 4.839 -10.678 1.00 94.25 89 ASN A N 1
ATOM 728 C CA . ASN A 1 89 ? -0.570 5.383 -11.928 1.00 94.25 89 ASN A CA 1
ATOM 729 C C . ASN A 1 89 ? 0.402 6.313 -12.670 1.00 94.25 89 ASN A C 1
ATOM 731 O O . ASN A 1 89 ? 0.291 6.470 -13.888 1.00 94.25 89 ASN A O 1
ATOM 735 N N . ARG A 1 90 ? 1.347 6.927 -11.947 1.00 94.38 90 ARG A N 1
ATOM 736 C CA . ARG A 1 90 ? 2.401 7.778 -12.520 1.00 94.38 90 ARG A CA 1
ATOM 737 C C . ARG A 1 90 ? 3.600 6.983 -13.041 1.00 94.38 90 ARG A C 1
ATOM 739 O O . ARG A 1 90 ? 4.519 7.604 -13.576 1.00 94.38 90 ARG A O 1
ATOM 746 N N . LEU A 1 91 ? 3.614 5.655 -12.881 1.00 90.75 91 LEU A N 1
ATOM 747 C CA . LEU A 1 91 ? 4.659 4.806 -13.448 1.00 90.75 91 LEU A CA 1
ATOM 748 C C . LEU A 1 91 ? 4.703 4.898 -14.981 1.00 90.75 91 LEU A C 1
ATOM 750 O O . LEU A 1 91 ? 3.644 5.001 -15.647 1.00 90.75 91 LEU A O 1
#

Radius of gyration: 16.45 Å; chains: 1; bounding box: 34×28×41 Å

Sequence (91 aa):
MHDDYIDLNFPKCPPLSELFEFEWGFFFHQLSIRWVGKHIPRRDAKWIGSLLSQLTIKQIGDAFRAAGYSPAEVEAYTQAVLSRIQELNRL

Foldseek 3Di:
DPDQFDADCPPPQDDPVCVVVPVVVVNVVRVVCNCVRPGHGLVVLLVVLVVCVVDDLVNQLVVVVVVPDDPVVSVVVSVVVVVSSVVSNVD